Protein AF-A0A1T1B7E7-F1 (afdb_monomer)

pLDDT: mean 91.19, std 11.21, range [39.25, 97.81]

Sequence (91 aa):
MATGHAAAAETLLTAVRTSIEATGAQLVFLPPYSPDLSPIELMFSKVKSQTRRLEARSKTTVSEAIRVALEAVRPKDCAGWFQHCLFPQCL

Structure (mmCIF, N/CA/C/O backbone):
data_AF-A0A1T1B7E7-F1
#
_entry.id   AF-A0A1T1B7E7-F1
#
loop_
_atom_site.group_PDB
_atom_site.id
_atom_site.type_symbol
_atom_site.label_atom_id
_atom_site.label_alt_id
_atom_site.label_comp_id
_atom_site.label_asym_id
_atom_site.label_entity_id
_atom_site.label_seq_id
_atom_site.pdbx_PDB_ins_code
_atom_site.Cartn_x
_atom_site.Cartn_y
_atom_site.Cartn_z
_atom_site.occupancy
_atom_site.B_iso_or_equiv
_atom_site.auth_seq_id
_atom_site.auth_comp_id
_atom_site.auth_asym_id
_atom_site.auth_atom_id
_atom_site.pdbx_PDB_model_num
ATOM 1 N N . MET A 1 1 ? 13.605 17.450 30.488 1.00 39.25 1 MET A N 1
ATOM 2 C CA . MET A 1 1 ? 13.134 18.313 29.381 1.00 39.25 1 MET A CA 1
ATOM 3 C C . MET A 1 1 ? 12.998 17.487 28.097 1.00 39.25 1 MET A C 1
ATOM 5 O O . MET A 1 1 ? 13.885 17.533 27.261 1.00 39.25 1 MET A O 1
ATOM 9 N N . ALA A 1 2 ? 11.929 16.691 27.955 1.00 50.75 2 ALA A N 1
ATOM 10 C CA . ALA A 1 2 ? 11.708 15.810 26.791 1.00 50.75 2 ALA A CA 1
ATOM 11 C C . ALA A 1 2 ? 10.235 15.802 26.318 1.00 50.75 2 ALA A C 1
ATOM 13 O O . ALA A 1 2 ? 9.734 14.789 25.848 1.00 50.75 2 ALA A O 1
ATOM 14 N N . THR A 1 3 ? 9.513 16.916 26.476 1.00 58.03 3 THR A N 1
ATOM 15 C CA . THR A 1 3 ? 8.048 16.985 26.282 1.00 58.03 3 THR A CA 1
ATOM 16 C C . THR A 1 3 ? 7.599 17.652 24.972 1.00 58.03 3 THR A C 1
ATOM 18 O O . THR A 1 3 ? 6.418 17.612 24.653 1.00 58.03 3 THR A O 1
ATOM 21 N N . GLY A 1 4 ? 8.509 18.228 24.173 1.00 59.25 4 GLY A N 1
ATOM 22 C CA . GLY A 1 4 ? 8.147 18.984 22.958 1.00 59.25 4 GLY A CA 1
ATOM 23 C C . GLY A 1 4 ? 7.816 18.139 21.716 1.00 59.25 4 GLY A C 1
ATOM 24 O O . GLY A 1 4 ? 6.855 18.434 21.012 1.00 59.25 4 GLY A O 1
ATOM 25 N N . HIS A 1 5 ? 8.572 17.067 21.447 1.00 60.09 5 HIS A N 1
ATOM 26 C CA . HIS A 1 5 ? 8.372 16.238 20.244 1.00 60.09 5 HIS A CA 1
ATOM 27 C C . HIS A 1 5 ? 7.100 15.379 20.307 1.00 60.09 5 HIS A C 1
ATOM 29 O O . HIS A 1 5 ? 6.437 15.191 19.289 1.00 60.09 5 HIS A O 1
ATOM 35 N N . ALA A 1 6 ? 6.740 14.888 21.496 1.00 61.88 6 ALA A N 1
ATOM 36 C CA . ALA A 1 6 ? 5.535 14.083 21.688 1.00 61.88 6 ALA A CA 1
ATOM 37 C C . ALA A 1 6 ? 4.257 14.911 21.464 1.00 61.88 6 ALA A C 1
ATOM 39 O O . ALA A 1 6 ? 3.374 14.475 20.733 1.00 61.88 6 ALA A O 1
ATOM 40 N N . ALA A 1 7 ? 4.209 16.141 21.991 1.00 67.88 7 ALA A N 1
ATOM 41 C CA . ALA A 1 7 ? 3.071 17.045 21.814 1.00 67.88 7 ALA A CA 1
ATOM 42 C C . ALA A 1 7 ? 2.853 17.444 20.340 1.00 67.88 7 ALA A C 1
ATOM 44 O O . ALA A 1 7 ? 1.719 17.517 19.866 1.00 67.88 7 ALA A O 1
ATOM 45 N N . ALA A 1 8 ? 3.935 17.661 19.583 1.00 72.06 8 ALA A N 1
ATOM 46 C CA . ALA A 1 8 ? 3.847 17.946 18.151 1.00 72.06 8 ALA A CA 1
ATOM 47 C C . ALA A 1 8 ? 3.330 16.737 17.345 1.00 72.06 8 ALA A C 1
ATOM 49 O O . ALA A 1 8 ? 2.484 16.902 16.465 1.00 72.06 8 ALA A O 1
ATOM 50 N N . ALA A 1 9 ? 3.792 15.523 17.666 1.00 74.06 9 ALA A N 1
ATOM 51 C CA . ALA A 1 9 ? 3.317 14.295 17.026 1.00 74.06 9 ALA A CA 1
ATOM 52 C C . ALA A 1 9 ? 1.830 14.022 17.322 1.00 74.06 9 ALA A C 1
ATOM 54 O O . ALA A 1 9 ? 1.079 13.652 16.422 1.00 74.06 9 ALA A O 1
ATOM 55 N N . GLU A 1 10 ? 1.390 14.269 18.556 1.00 82.25 10 GLU A N 1
ATOM 56 C CA . GLU A 1 10 ? -0.010 14.144 18.975 1.00 82.25 10 GLU A CA 1
ATOM 57 C C . GLU A 1 10 ? -0.917 15.161 18.262 1.00 82.25 10 GLU A C 1
ATOM 59 O O . GLU A 1 10 ? -2.005 14.823 17.783 1.00 82.25 10 GLU A O 1
ATOM 64 N N . THR A 1 11 ? -0.422 16.389 18.086 1.00 88.19 11 THR A N 1
ATOM 65 C CA . THR A 1 11 ? -1.117 17.446 17.336 1.00 88.19 11 THR A CA 1
ATOM 66 C C . THR A 1 11 ? -1.271 17.074 15.858 1.00 88.19 11 THR A C 1
ATOM 68 O O . THR A 1 11 ? -2.352 17.221 15.285 1.00 88.19 11 THR A O 1
ATOM 71 N N . LEU A 1 12 ? -0.216 16.537 15.237 1.00 91.00 12 LEU A N 1
ATOM 72 C CA . LEU A 1 12 ? -0.243 16.079 13.845 1.00 91.00 12 LEU A CA 1
ATOM 73 C C . LEU A 1 12 ? -1.190 14.895 13.645 1.00 91.00 12 LEU A C 1
ATOM 75 O O . LEU A 1 12 ? -1.985 14.911 12.708 1.00 91.00 12 LEU A O 1
ATOM 79 N N . LEU A 1 13 ? -1.148 13.893 14.528 1.00 90.12 13 LEU A N 1
ATOM 80 C CA . LEU A 1 13 ? -2.054 12.746 14.453 1.00 90.12 13 LEU A CA 1
ATOM 81 C C . LEU A 1 13 ? -3.517 13.188 14.542 1.00 90.12 13 LEU A C 1
ATOM 83 O O . LEU A 1 13 ? -4.358 12.701 13.787 1.00 90.12 13 LEU A O 1
ATOM 87 N N . THR A 1 14 ? -3.800 14.141 15.429 1.00 94.00 14 THR A N 1
ATOM 88 C CA . THR A 1 14 ? -5.135 14.724 15.579 1.00 94.00 14 THR A CA 1
ATOM 89 C C . THR A 1 14 ? -5.571 15.427 14.295 1.00 94.00 14 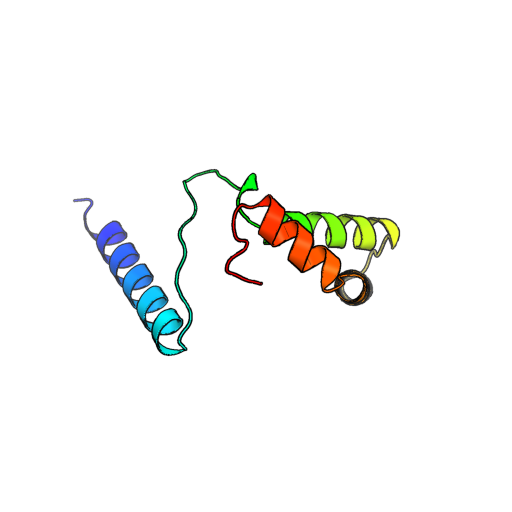THR A C 1
ATOM 91 O O . THR A 1 14 ? -6.650 15.144 13.782 1.00 94.00 14 THR A O 1
ATOM 94 N N . ALA A 1 15 ? -4.720 16.278 13.714 1.00 95.81 15 ALA A N 1
ATOM 95 C CA . ALA A 1 15 ? -5.029 16.974 12.465 1.00 95.81 15 ALA A CA 1
ATOM 96 C C . ALA A 1 15 ? -5.265 16.009 11.286 1.00 95.81 15 ALA A C 1
ATOM 98 O O . ALA A 1 15 ? -6.206 16.193 10.508 1.00 95.81 15 ALA A O 1
ATOM 99 N N . VAL A 1 16 ? -4.445 14.958 11.170 1.00 95.12 16 VAL A N 1
ATOM 100 C CA . VAL A 1 16 ? -4.588 13.923 10.134 1.00 95.12 16 VAL A CA 1
ATOM 101 C C . VAL A 1 16 ? -5.897 13.159 10.311 1.00 95.12 16 VAL A C 1
ATOM 103 O O . VAL A 1 16 ? -6.646 13.025 9.345 1.00 95.12 16 VAL A O 1
ATOM 106 N N . ARG A 1 17 ? -6.211 12.712 11.534 1.00 95.81 17 ARG A N 1
ATOM 107 C CA . ARG A 1 17 ? -7.472 12.020 11.829 1.00 95.81 17 ARG A CA 1
ATOM 108 C C . ARG A 1 17 ? -8.674 12.867 11.431 1.00 95.81 17 ARG A C 1
ATOM 110 O O . ARG A 1 17 ? -9.506 12.393 10.664 1.00 95.81 17 ARG A O 1
ATOM 117 N N . THR A 1 18 ? -8.730 14.113 11.901 1.00 96.38 18 THR A N 1
ATOM 118 C CA . THR A 1 18 ? -9.833 15.033 11.601 1.00 96.38 18 THR A CA 1
ATOM 119 C C . THR A 1 18 ? -10.012 15.215 10.097 1.00 96.38 18 THR A C 1
ATOM 121 O O . THR A 1 18 ? -11.134 15.195 9.601 1.00 96.38 18 THR A O 1
ATOM 124 N N . SER A 1 19 ? -8.909 15.345 9.355 1.00 97.06 19 SER A N 1
ATOM 125 C CA . SER A 1 19 ? -8.956 15.531 7.901 1.00 97.06 19 SER A CA 1
ATOM 126 C C . SER A 1 19 ? -9.494 14.298 7.168 1.00 97.06 19 SER A C 1
ATOM 128 O O . SER A 1 19 ? -10.231 14.441 6.197 1.00 97.06 19 SER A O 1
ATOM 130 N N . ILE A 1 20 ? -9.155 13.091 7.633 1.00 96.38 20 ILE A N 1
ATOM 131 C CA . ILE A 1 20 ? -9.645 11.831 7.055 1.00 96.38 20 ILE A CA 1
ATOM 132 C C . ILE A 1 20 ? -11.140 11.665 7.350 1.00 96.38 20 ILE A C 1
ATOM 134 O O . ILE A 1 20 ? -11.938 11.475 6.431 1.00 96.38 20 ILE A O 1
ATOM 138 N N . GLU A 1 21 ? -11.530 11.792 8.617 1.00 96.44 21 GLU A N 1
ATOM 139 C CA . GLU A 1 21 ? -12.908 11.567 9.071 1.00 96.44 21 GLU A CA 1
ATOM 140 C C . GLU A 1 21 ? -13.888 12.610 8.501 1.00 96.44 21 GLU A C 1
ATOM 142 O O . GLU A 1 21 ? -15.032 12.274 8.200 1.00 96.44 21 GLU A O 1
ATOM 147 N N . ALA A 1 22 ? -13.432 13.840 8.221 1.00 97.81 22 ALA A N 1
ATOM 148 C CA . ALA A 1 22 ? -14.232 14.870 7.548 1.00 97.81 22 ALA A CA 1
ATOM 149 C C . ALA A 1 22 ? -14.698 14.481 6.130 1.00 97.81 22 ALA A C 1
ATOM 151 O O . ALA A 1 22 ? -15.657 15.058 5.622 1.00 97.81 22 ALA A O 1
ATOM 152 N N . THR A 1 23 ? -14.050 13.501 5.489 1.00 97.44 23 THR A N 1
ATOM 153 C CA . THR A 1 23 ? -14.460 12.975 4.173 1.00 97.44 23 THR A CA 1
ATOM 154 C C . THR A 1 23 ? -15.457 11.811 4.267 1.00 97.44 23 THR A C 1
ATOM 156 O O . THR A 1 23 ? -15.882 11.286 3.241 1.00 97.44 23 THR A O 1
ATOM 159 N N . GLY A 1 24 ? -15.829 11.394 5.485 1.00 95.69 24 GLY A N 1
ATOM 160 C CA . GLY A 1 24 ? -16.652 10.208 5.743 1.00 95.69 24 GLY A CA 1
ATOM 161 C C . GLY A 1 24 ? -15.864 8.892 5.769 1.00 95.69 24 GLY A C 1
ATOM 162 O O . GLY A 1 24 ? -16.465 7.824 5.873 1.00 95.69 24 GLY A O 1
ATOM 163 N N . ALA A 1 25 ? -14.531 8.949 5.680 1.00 94.69 25 ALA A N 1
ATOM 164 C CA . ALA A 1 25 ? -13.658 7.787 5.796 1.00 94.69 25 ALA A CA 1
ATOM 165 C C . ALA A 1 25 ? -13.381 7.422 7.264 1.00 94.69 25 ALA A C 1
ATOM 167 O O . ALA A 1 25 ? -13.404 8.271 8.153 1.00 94.69 25 ALA A O 1
ATOM 168 N N . GLN A 1 26 ? -13.052 6.154 7.514 1.00 91.44 26 GLN A N 1
ATOM 169 C CA . GLN A 1 26 ? -12.658 5.672 8.836 1.00 91.44 26 GLN A CA 1
ATOM 170 C C . GLN A 1 26 ? -11.141 5.489 8.917 1.00 91.44 26 GLN A C 1
ATOM 172 O O . GLN A 1 26 ? -10.542 4.820 8.075 1.00 91.44 26 GLN A O 1
ATOM 177 N N . LEU A 1 27 ? -10.519 6.031 9.969 1.00 92.00 27 LEU A N 1
ATOM 178 C CA . LEU A 1 27 ? -9.105 5.795 10.247 1.00 92.00 27 LEU A CA 1
ATOM 179 C C . LEU A 1 27 ? -8.908 4.481 11.016 1.00 92.00 27 LEU A C 1
ATOM 181 O O . LEU A 1 27 ? -9.288 4.368 12.183 1.00 92.00 27 LEU A O 1
ATOM 185 N N . VAL A 1 28 ? -8.276 3.504 10.365 1.00 90.00 28 VAL A N 1
ATOM 186 C CA . VAL A 1 28 ? -7.978 2.180 10.925 1.00 90.00 28 VAL A CA 1
ATOM 187 C C . VAL A 1 28 ? -6.489 2.076 11.248 1.00 90.00 28 VAL A C 1
ATOM 189 O O . VAL A 1 28 ? -5.644 2.273 10.377 1.00 90.00 28 VAL A O 1
ATOM 192 N N . PHE A 1 29 ? -6.164 1.752 12.501 1.00 90.31 29 PHE A N 1
ATOM 193 C CA . PHE A 1 29 ? -4.784 1.536 12.935 1.00 90.31 29 PHE A CA 1
ATOM 194 C C . PHE A 1 29 ? -4.431 0.057 12.872 1.00 90.31 29 PHE A C 1
ATOM 196 O O . PHE A 1 29 ? -5.188 -0.791 13.344 1.00 90.31 29 PHE A O 1
ATOM 203 N N . LEU A 1 30 ? -3.249 -0.232 12.338 1.00 91.25 30 LEU A N 1
ATOM 204 C CA . LEU A 1 30 ? -2.652 -1.558 12.410 1.00 91.25 30 LEU A CA 1
ATOM 205 C C . LEU A 1 30 ? -1.805 -1.679 13.684 1.00 91.25 30 LEU A C 1
ATOM 207 O O . LEU A 1 30 ? -1.224 -0.679 14.124 1.00 91.25 30 LEU A O 1
ATOM 211 N N . PRO A 1 31 ? -1.685 -2.883 14.270 1.00 93.69 31 PRO A N 1
ATOM 212 C CA . PRO A 1 31 ? -0.711 -3.120 15.322 1.00 93.69 31 PRO A CA 1
ATOM 213 C C . PRO A 1 31 ? 0.714 -2.798 14.826 1.00 93.69 31 PRO A C 1
ATOM 215 O O . PRO A 1 31 ? 1.015 -2.981 13.639 1.00 93.69 31 PRO A O 1
ATOM 218 N N . PRO A 1 32 ? 1.617 -2.326 15.704 1.00 94.50 32 PRO A N 1
ATOM 219 C CA . PRO A 1 32 ? 3.002 -2.055 15.330 1.00 94.50 32 PRO A CA 1
ATOM 220 C C . PRO A 1 32 ? 3.666 -3.264 14.658 1.00 94.50 32 PRO A C 1
ATOM 222 O O . PRO A 1 32 ? 3.410 -4.406 15.036 1.00 94.50 32 PRO A O 1
ATOM 225 N N . TYR A 1 33 ? 4.525 -3.006 13.666 1.00 92.25 33 TYR A N 1
ATOM 226 C CA . TYR A 1 33 ?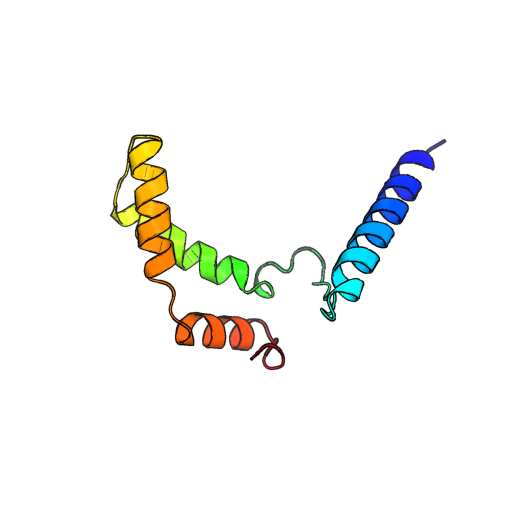 5.273 -4.036 12.928 1.00 92.25 33 TYR A CA 1
ATOM 227 C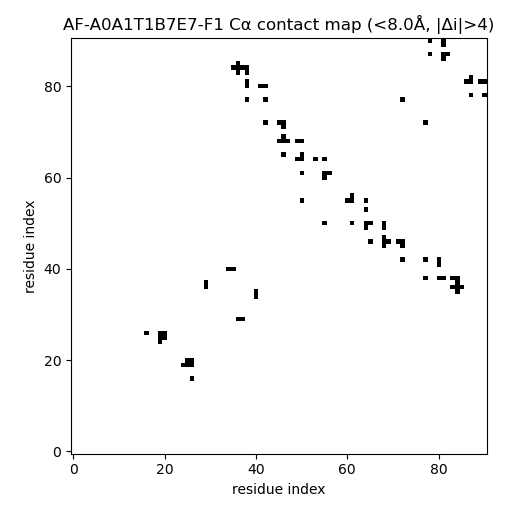 C . TYR A 1 33 ? 4.405 -5.145 12.312 1.00 92.25 33 TYR A C 1
ATOM 229 O O . TYR A 1 33 ? 4.865 -6.274 12.179 1.00 92.25 33 TYR A O 1
ATOM 237 N N . SER A 1 34 ? 3.170 -4.826 11.909 1.00 94.06 34 SER A N 1
ATOM 238 C CA . SER A 1 34 ? 2.248 -5.774 11.265 1.00 94.06 34 SER A CA 1
ATOM 239 C C . SER A 1 34 ? 2.052 -5.478 9.770 1.00 94.06 34 SER A C 1
ATOM 241 O O . SER A 1 34 ? 0.932 -5.171 9.354 1.00 94.06 34 SER A O 1
ATOM 243 N N . PRO A 1 35 ? 3.111 -5.540 8.935 1.00 93.69 35 PRO A N 1
ATOM 244 C CA . PRO A 1 35 ? 2.985 -5.290 7.498 1.00 93.69 35 PRO A CA 1
ATOM 245 C C . PRO A 1 35 ? 2.077 -6.321 6.812 1.00 93.69 35 PRO A C 1
ATOM 247 O O . PRO A 1 35 ? 1.418 -5.988 5.833 1.00 93.69 35 PRO A O 1
ATOM 250 N N . ASP A 1 36 ? 1.972 -7.534 7.364 1.00 93.06 36 ASP A N 1
ATOM 251 C CA . ASP A 1 36 ? 1.109 -8.604 6.845 1.00 93.06 36 ASP A CA 1
ATOM 252 C C . ASP A 1 36 ? -0.387 -8.246 6.904 1.00 93.06 36 ASP A C 1
ATOM 254 O O . ASP A 1 36 ? -1.197 -8.770 6.141 1.00 93.06 36 ASP A O 1
ATOM 258 N N . LEU A 1 37 ? -0.760 -7.301 7.773 1.00 94.81 37 LEU A N 1
ATOM 259 C CA . LEU A 1 37 ? -2.124 -6.780 7.877 1.00 94.81 37 LEU A CA 1
ATOM 260 C C . LEU A 1 37 ? -2.368 -5.573 6.960 1.00 94.81 37 LEU A C 1
ATOM 262 O O . LEU A 1 37 ? -3.418 -4.951 7.041 1.00 94.81 37 LEU A O 1
ATOM 266 N N . SER A 1 38 ? -1.425 -5.210 6.091 1.00 94.94 38 SER A N 1
ATOM 267 C CA . SER A 1 38 ? -1.540 -4.034 5.229 1.00 94.94 38 SER A CA 1
ATOM 268 C C . SER A 1 38 ? -1.757 -4.434 3.761 1.00 94.94 38 SER A C 1
ATOM 270 O O . SER A 1 38 ? -0.806 -4.846 3.091 1.00 94.94 38 SER A O 1
ATOM 272 N N . PRO A 1 39 ? -2.972 -4.266 3.191 1.00 95.62 39 PRO A N 1
ATOM 273 C CA . PRO A 1 39 ? -3.261 -4.669 1.807 1.00 95.62 39 PRO A CA 1
ATOM 274 C C . PRO A 1 39 ? -2.353 -4.014 0.754 1.00 95.62 39 PRO A C 1
ATOM 276 O O . PRO A 1 39 ? -2.099 -4.592 -0.306 1.00 95.62 39 PRO A O 1
ATOM 279 N N . ILE A 1 40 ? -1.839 -2.809 1.034 1.00 95.69 40 ILE A N 1
ATOM 280 C CA . ILE A 1 40 ? -0.947 -2.086 0.117 1.00 95.69 40 ILE A CA 1
ATOM 281 C C . ILE A 1 40 ? 0.387 -2.817 -0.094 1.00 95.69 40 ILE A C 1
ATOM 283 O O . ILE A 1 40 ? 0.966 -2.721 -1.175 1.00 95.69 40 ILE A O 1
ATOM 287 N N . GLU A 1 41 ? 0.851 -3.607 0.879 1.00 97.19 41 GLU A N 1
ATOM 288 C CA . GLU A 1 41 ? 2.088 -4.385 0.749 1.00 97.19 41 GLU A CA 1
ATOM 289 C C . GLU A 1 41 ? 1.948 -5.489 -0.309 1.00 97.19 41 GLU A C 1
ATOM 291 O O . GLU A 1 41 ? 2.852 -5.704 -1.125 1.00 97.19 41 GLU A O 1
ATOM 296 N N . LEU A 1 42 ? 0.777 -6.133 -0.376 1.00 97.38 42 LEU A N 1
ATOM 297 C CA . LEU A 1 42 ? 0.452 -7.124 -1.407 1.00 97.38 42 LEU A CA 1
ATOM 298 C C . LEU A 1 42 ? 0.368 -6.476 -2.796 1.00 97.38 42 LEU A C 1
ATOM 300 O O . LEU A 1 42 ? 0.916 -7.012 -3.768 1.00 97.38 42 LEU A O 1
ATOM 304 N N . MET A 1 43 ? -0.236 -5.285 -2.884 1.00 97.44 43 MET A N 1
ATOM 305 C CA . MET A 1 43 ? -0.262 -4.496 -4.117 1.00 97.44 43 MET A CA 1
ATOM 306 C C . MET A 1 43 ? 1.152 -4.137 -4.581 1.00 97.44 43 MET A C 1
ATOM 308 O O . MET A 1 43 ? 1.513 -4.401 -5.733 1.00 97.44 43 MET A O 1
ATOM 312 N N . PHE A 1 44 ? 1.998 -3.628 -3.682 1.00 96.88 44 PHE A N 1
ATOM 313 C CA . PHE A 1 44 ? 3.384 -3.313 -4.007 1.00 96.88 44 PHE A CA 1
ATOM 314 C C . PHE A 1 44 ? 4.189 -4.547 -4.397 1.00 96.88 44 PHE A C 1
ATOM 316 O O . PHE A 1 44 ? 5.040 -4.447 -5.279 1.00 96.88 44 PHE A O 1
ATOM 323 N N . SER A 1 45 ? 3.946 -5.709 -3.789 1.00 96.88 45 SER A N 1
ATOM 324 C CA . SER A 1 45 ? 4.579 -6.966 -4.201 1.00 96.88 45 SER A CA 1
ATOM 325 C C . SER A 1 45 ? 4.276 -7.287 -5.672 1.00 96.88 45 SER A C 1
ATOM 327 O O . SER A 1 45 ? 5.201 -7.501 -6.466 1.00 96.88 45 SER A O 1
ATOM 329 N N . LYS A 1 46 ? 3.000 -7.202 -6.078 1.00 97.31 46 LYS A N 1
ATOM 330 C CA . LYS A 1 46 ? 2.575 -7.399 -7.474 1.00 97.31 46 LYS A CA 1
ATOM 331 C C . LYS A 1 46 ? 3.191 -6.361 -8.415 1.00 97.31 46 LYS A C 1
ATOM 333 O O . LYS A 1 46 ? 3.781 -6.738 -9.428 1.00 97.31 46 LYS A O 1
ATOM 338 N N . VAL A 1 47 ? 3.108 -5.074 -8.073 1.00 97.25 47 VAL A N 1
ATOM 339 C CA . VAL A 1 47 ? 3.658 -3.982 -8.896 1.00 97.25 47 VAL A CA 1
ATOM 340 C C . VAL A 1 47 ? 5.170 -4.133 -9.063 1.00 97.25 47 VAL A C 1
ATOM 342 O O . VAL A 1 47 ? 5.663 -4.095 -10.186 1.00 97.25 47 VAL A O 1
ATOM 345 N N . LYS A 1 48 ? 5.913 -4.390 -7.977 1.00 95.25 48 LYS A N 1
ATOM 346 C CA . LYS A 1 48 ? 7.369 -4.614 -8.019 1.00 95.25 48 LYS A CA 1
ATOM 347 C C . LYS A 1 48 ? 7.741 -5.823 -8.874 1.00 95.25 48 LYS A C 1
ATOM 349 O O . LYS A 1 48 ? 8.754 -5.783 -9.565 1.00 95.25 48 LYS A O 1
ATOM 354 N N . SER A 1 49 ? 6.955 -6.899 -8.828 1.00 96.81 49 SER A N 1
ATOM 355 C CA . SER A 1 49 ? 7.182 -8.071 -9.679 1.00 96.81 49 SER A CA 1
ATOM 356 C C . SER A 1 49 ? 7.091 -7.707 -11.166 1.00 96.81 49 SER A C 1
ATOM 358 O O . SER A 1 49 ? 7.976 -8.059 -11.944 1.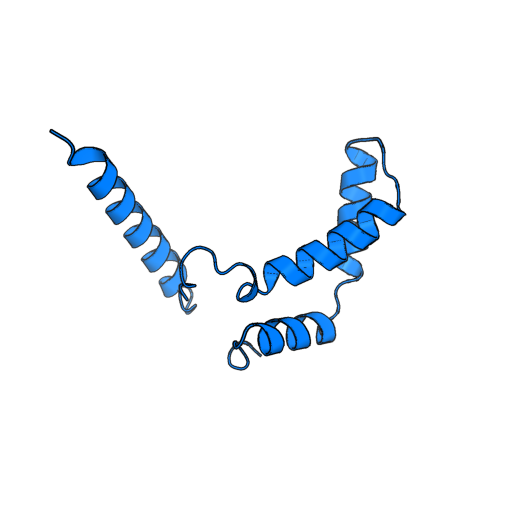00 96.81 49 SER A O 1
ATOM 360 N N . GLN A 1 50 ? 6.072 -6.935 -11.550 1.00 94.88 50 GLN A N 1
ATOM 361 C CA . GLN A 1 50 ? 5.877 -6.495 -12.933 1.00 94.88 50 GLN A CA 1
ATOM 362 C C . GLN A 1 50 ? 6.949 -5.499 -13.382 1.00 94.88 50 GLN A C 1
ATOM 364 O O . GLN A 1 50 ? 7.549 -5.680 -14.437 1.00 94.88 50 GLN A O 1
ATOM 369 N N . THR A 1 51 ? 7.263 -4.486 -12.571 1.00 94.81 51 THR A N 1
ATOM 370 C CA . THR A 1 51 ? 8.294 -3.501 -12.935 1.00 94.81 51 THR A CA 1
ATOM 371 C C . THR A 1 51 ? 9.675 -4.136 -13.074 1.00 94.81 51 THR A C 1
ATOM 373 O O . THR A 1 51 ? 10.421 -3.773 -13.980 1.00 94.81 51 THR A O 1
ATOM 376 N N . ARG A 1 52 ? 10.009 -5.132 -12.240 1.00 94.56 52 ARG A N 1
ATOM 377 C CA . ARG A 1 52 ? 11.255 -5.905 -12.371 1.00 94.56 52 ARG A CA 1
ATOM 378 C C . ARG A 1 52 ? 11.324 -6.678 -13.686 1.00 94.56 52 ARG A C 1
ATOM 380 O O . ARG A 1 52 ? 12.394 -6.718 -14.275 1.00 94.56 52 ARG A O 1
ATOM 387 N N . ARG A 1 53 ? 10.205 -7.239 -14.161 1.00 93.94 53 ARG A N 1
ATOM 388 C CA . ARG A 1 53 ? 10.130 -7.937 -15.460 1.00 93.94 53 ARG A CA 1
ATOM 389 C C . ARG A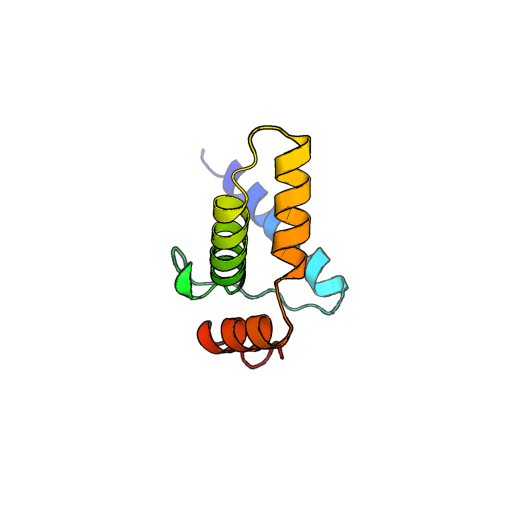 1 53 ? 10.337 -7.011 -16.658 1.00 93.94 53 ARG A C 1
ATOM 391 O O . ARG A 1 53 ? 10.784 -7.476 -17.695 1.00 93.94 53 ARG A O 1
ATOM 398 N N . LEU A 1 54 ? 10.002 -5.729 -16.519 1.00 92.00 54 LEU A N 1
ATOM 399 C CA . LEU A 1 54 ? 10.156 -4.730 -17.582 1.00 92.00 54 LEU A CA 1
ATOM 400 C C . LEU A 1 54 ? 11.580 -4.159 -17.677 1.00 92.00 54 LEU A C 1
ATOM 402 O O . LEU A 1 54 ? 11.883 -3.456 -18.633 1.00 92.00 54 LEU A O 1
ATOM 406 N N . GLU A 1 55 ? 12.439 -4.434 -16.689 1.00 92.62 55 GLU A N 1
ATOM 407 C CA . GLU A 1 55 ? 13.874 -4.106 -16.685 1.00 92.62 55 GLU A CA 1
ATOM 408 C C . GLU A 1 55 ? 14.239 -2.652 -17.045 1.00 92.62 55 GLU A C 1
ATOM 410 O O . GLU A 1 55 ? 15.337 -2.373 -17.522 1.00 92.62 55 GLU A O 1
ATOM 415 N N . ALA A 1 56 ? 13.354 -1.694 -16.762 1.00 92.25 56 ALA A N 1
ATOM 416 C CA . ALA A 1 56 ? 13.573 -0.281 -17.057 1.00 92.25 56 ALA A CA 1
ATOM 417 C C . ALA A 1 56 ? 14.844 0.284 -16.379 1.00 92.25 56 ALA A C 1
ATOM 419 O O . ALA A 1 56 ? 15.124 0.004 -15.207 1.00 92.25 56 ALA A O 1
ATOM 420 N N . ARG A 1 57 ? 15.617 1.103 -17.113 1.00 93.88 57 ARG A N 1
ATOM 421 C CA . ARG A 1 57 ? 16.920 1.664 -16.671 1.00 93.88 57 ARG A CA 1
ATOM 422 C C . ARG A 1 57 ? 17.018 3.189 -16.740 1.00 93.88 57 ARG A C 1
ATOM 424 O O . ARG A 1 57 ? 18.072 3.747 -16.449 1.00 93.88 57 ARG A O 1
ATOM 431 N N . SER A 1 58 ? 15.937 3.881 -17.086 1.00 95.62 58 SER A N 1
ATOM 432 C CA . SER A 1 58 ? 15.868 5.347 -17.066 1.00 95.62 58 SER A CA 1
ATOM 433 C C . SER A 1 58 ? 14.673 5.819 -16.247 1.00 95.62 58 SER A C 1
ATOM 435 O O . SER A 1 58 ? 13.698 5.091 -16.088 1.00 95.62 58 SER A O 1
ATOM 437 N N . LYS A 1 59 ? 14.706 7.061 -15.753 1.00 95.62 59 LYS A N 1
ATOM 438 C CA . LYS A 1 59 ? 13.580 7.625 -14.988 1.00 95.62 59 LYS A CA 1
ATOM 439 C C . LYS A 1 59 ? 12.260 7.540 -15.761 1.00 95.62 59 LYS A C 1
ATOM 441 O O . LYS A 1 59 ? 11.258 7.114 -15.204 1.00 95.62 59 LYS A O 1
ATOM 446 N N . THR A 1 60 ? 12.276 7.901 -17.043 1.00 96.19 60 THR A N 1
ATOM 447 C CA . THR A 1 60 ? 11.083 7.881 -17.902 1.00 96.19 60 THR A CA 1
ATOM 448 C C . THR A 1 60 ? 10.553 6.466 -18.106 1.00 96.19 60 THR A C 1
ATOM 450 O O . THR A 1 60 ? 9.361 6.231 -17.936 1.00 96.19 60 THR A O 1
ATOM 453 N N . THR A 1 61 ? 11.437 5.507 -18.394 1.00 95.81 61 THR A N 1
ATOM 454 C CA . THR A 1 61 ? 11.044 4.102 -18.586 1.00 95.81 61 THR A CA 1
ATOM 455 C C . THR A 1 61 ? 10.577 3.447 -17.287 1.00 95.81 61 THR A C 1
ATOM 457 O O . THR A 1 61 ? 9.679 2.615 -17.323 1.00 95.81 61 THR A O 1
ATOM 460 N N . VAL A 1 62 ? 11.124 3.840 -16.130 1.00 95.94 62 VAL A N 1
ATOM 461 C CA . VAL A 1 62 ? 10.669 3.357 -14.817 1.00 95.94 62 VAL A CA 1
ATOM 462 C C . VAL A 1 62 ? 9.273 3.883 -14.494 1.00 95.94 62 VAL A C 1
ATOM 464 O O . VAL A 1 62 ? 8.424 3.100 -14.075 1.00 95.94 62 VAL A O 1
ATOM 467 N N . SER A 1 63 ? 9.006 5.174 -14.713 1.00 96.62 63 SER A N 1
ATOM 468 C CA . SER A 1 63 ? 7.663 5.738 -14.520 1.00 96.62 63 SER A CA 1
ATOM 469 C C . SER A 1 63 ? 6.627 5.035 -15.397 1.00 96.62 63 SER A C 1
ATOM 471 O O . SER A 1 63 ? 5.549 4.684 -14.920 1.00 96.62 63 SER A O 1
ATOM 473 N N . GLU A 1 64 ? 6.979 4.762 -16.653 1.00 96.94 64 GLU A N 1
ATOM 474 C CA . GLU A 1 64 ? 6.115 4.031 -17.578 1.00 96.94 64 GLU A CA 1
ATOM 475 C C . GLU A 1 64 ? 5.904 2.572 -17.148 1.00 96.94 64 GLU A C 1
ATOM 477 O O . GLU A 1 64 ? 4.778 2.077 -17.136 1.00 96.94 64 GLU A O 1
ATOM 482 N N . ALA A 1 65 ? 6.962 1.893 -16.698 1.00 97.00 65 ALA A N 1
ATOM 483 C CA . ALA A 1 65 ? 6.856 0.543 -16.156 1.00 97.00 65 ALA A CA 1
ATOM 484 C C . ALA A 1 65 ? 5.933 0.484 -14.928 1.00 97.00 65 ALA A C 1
ATOM 486 O O . ALA A 1 65 ? 5.163 -0.465 -14.785 1.00 97.00 65 ALA A O 1
ATOM 487 N N . ILE A 1 66 ? 5.982 1.494 -14.050 1.00 97.19 66 ILE A N 1
ATOM 488 C CA . ILE A 1 66 ? 5.078 1.605 -12.897 1.00 97.19 66 ILE A CA 1
ATOM 489 C C . ILE A 1 66 ? 3.633 1.800 -13.365 1.00 97.19 66 ILE A C 1
ATOM 491 O O . ILE A 1 66 ? 2.753 1.112 -12.851 1.00 97.19 66 ILE A O 1
ATOM 495 N N . ARG A 1 67 ? 3.384 2.672 -14.353 1.00 97.56 67 ARG A N 1
ATOM 496 C CA . ARG A 1 67 ? 2.047 2.872 -14.941 1.00 97.56 67 ARG A CA 1
ATOM 497 C C . ARG A 1 67 ? 1.468 1.549 -15.448 1.00 97.56 67 ARG A C 1
ATOM 499 O O . ARG A 1 67 ? 0.394 1.147 -15.008 1.00 97.56 67 ARG A O 1
ATOM 506 N N . VAL A 1 68 ? 2.215 0.835 -16.291 1.00 97.19 68 VAL A N 1
ATOM 507 C CA . VAL A 1 68 ? 1.808 -0.472 -16.840 1.00 97.19 68 VAL A CA 1
ATOM 508 C C . VAL A 1 68 ? 1.576 -1.503 -15.728 1.00 97.19 68 VAL A C 1
ATOM 510 O O . VAL A 1 68 ? 0.612 -2.267 -15.765 1.00 97.19 68 VAL A O 1
ATOM 513 N N . ALA A 1 69 ? 2.433 -1.525 -14.706 1.00 97.44 69 ALA A N 1
ATOM 514 C CA . ALA A 1 69 ? 2.289 -2.439 -13.578 1.00 97.44 69 ALA A CA 1
ATOM 515 C C . ALA A 1 69 ? 1.042 -2.148 -12.726 1.00 97.44 69 ALA A C 1
ATOM 517 O O . ALA A 1 69 ? 0.384 -3.087 -12.273 1.00 97.44 69 ALA A O 1
ATOM 518 N N . LEU A 1 70 ? 0.696 -0.873 -12.522 1.00 97.25 70 LEU A N 1
ATOM 519 C CA . LEU A 1 70 ? -0.531 -0.466 -11.831 1.00 97.25 70 LEU A CA 1
ATOM 520 C C . LEU A 1 70 ? -1.777 -0.844 -12.641 1.00 97.25 70 LEU A C 1
ATOM 522 O O . LEU A 1 70 ? -2.734 -1.362 -12.073 1.00 97.25 70 LEU A O 1
ATOM 526 N N . GLU A 1 71 ? -1.739 -0.700 -13.967 1.00 97.25 71 GLU A N 1
ATOM 527 C CA . GLU A 1 71 ? -2.817 -1.140 -14.867 1.00 97.25 71 GLU A CA 1
ATOM 528 C C . GLU A 1 71 ? -3.035 -2.659 -14.858 1.00 97.25 71 GLU A C 1
ATOM 530 O O . GLU A 1 71 ? -4.092 -3.140 -15.270 1.00 97.25 71 GLU A O 1
ATOM 535 N N . ALA A 1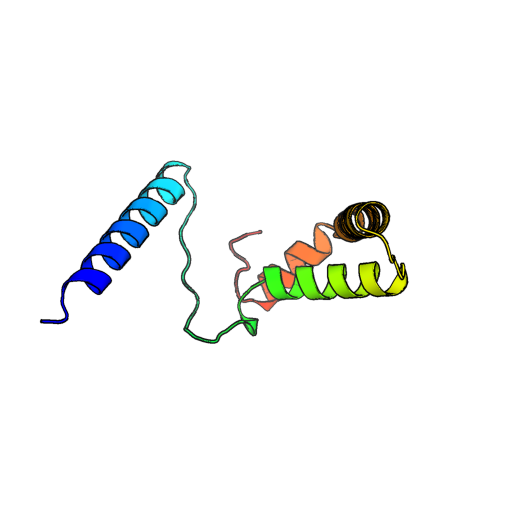 72 ? -2.068 -3.441 -14.371 1.00 96.25 72 ALA A N 1
ATOM 536 C CA . ALA A 1 72 ? -2.202 -4.883 -14.183 1.00 96.25 72 ALA A CA 1
ATOM 537 C C . ALA A 1 72 ? -2.933 -5.273 -12.881 1.00 96.25 72 ALA A C 1
ATOM 539 O O . ALA A 1 72 ? -3.265 -6.450 -12.694 1.00 96.25 72 ALA A O 1
ATOM 540 N N . VAL A 1 73 ? -3.191 -4.324 -11.975 1.00 97.62 73 VAL A N 1
ATOM 541 C CA . VAL A 1 73 ? -4.002 -4.547 -10.771 1.00 97.62 73 VAL A CA 1
ATOM 542 C C . VAL A 1 73 ? -5.477 -4.614 -11.170 1.00 97.62 73 VAL A C 1
ATOM 544 O O . VAL A 1 73 ? -5.974 -3.795 -11.939 1.00 97.62 73 VAL A O 1
ATOM 547 N N . ARG A 1 74 ? -6.186 -5.639 -10.700 1.00 97.69 74 ARG A N 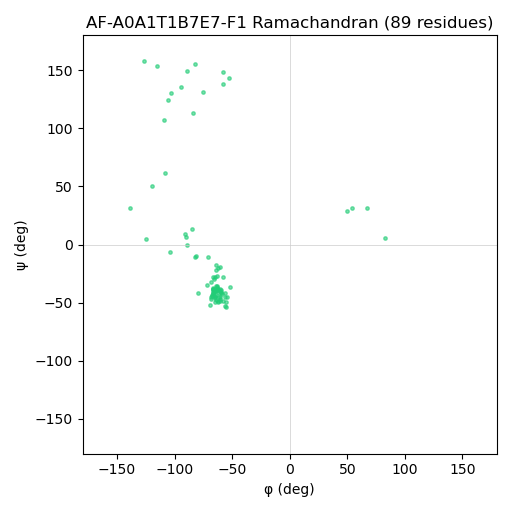1
ATOM 548 C CA . ARG A 1 74 ? -7.602 -5.882 -10.982 1.00 97.69 74 ARG A CA 1
ATOM 549 C C . ARG A 1 74 ? -8.419 -5.770 -9.696 1.00 97.69 74 ARG A C 1
ATOM 551 O O . ARG A 1 74 ? -7.908 -6.115 -8.631 1.00 97.69 74 ARG A O 1
ATOM 558 N N . PRO A 1 75 ? -9.719 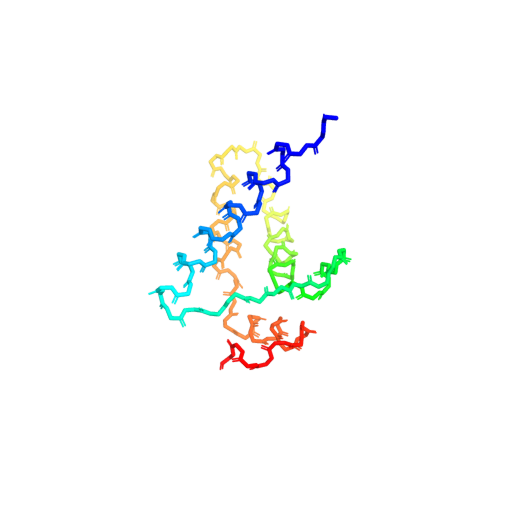-5.432 -9.786 1.00 96.75 75 PRO A N 1
ATOM 559 C CA . PRO A 1 75 ? -10.609 -5.407 -8.622 1.00 96.75 75 PRO A CA 1
ATOM 560 C C . PRO A 1 75 ? -10.598 -6.708 -7.808 1.00 96.75 75 PRO A C 1
ATOM 562 O O . PRO A 1 75 ? -10.626 -6.675 -6.583 1.00 96.75 75 PRO A O 1
ATOM 565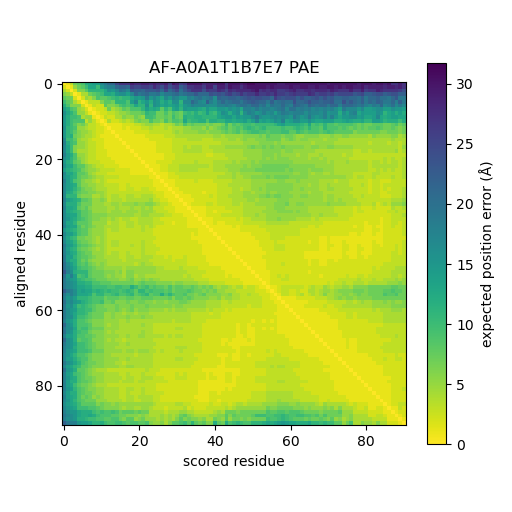 N N . LYS A 1 76 ? -10.477 -7.862 -8.480 1.00 97.31 76 LYS A N 1
ATOM 566 C CA . LYS A 1 76 ? -10.364 -9.170 -7.819 1.00 97.31 76 LYS A CA 1
ATOM 567 C C . LYS A 1 76 ? -9.093 -9.309 -6.976 1.00 97.31 76 LYS A C 1
ATOM 569 O O . LYS A 1 76 ? -9.142 -9.961 -5.938 1.00 97.31 76 LYS A O 1
ATOM 574 N N . ASP A 1 77 ? -7.976 -8.722 -7.410 1.00 97.50 77 ASP A N 1
ATOM 575 C CA . ASP A 1 77 ? -6.756 -8.719 -6.602 1.00 97.50 77 ASP A CA 1
ATOM 576 C C . ASP A 1 77 ? -6.989 -7.914 -5.322 1.00 97.50 77 ASP A C 1
ATOM 578 O O . ASP A 1 77 ? -6.749 -8.429 -4.235 1.00 97.50 77 ASP A O 1
ATOM 582 N N . CYS A 1 78 ? -7.539 -6.698 -5.453 1.00 96.81 78 CYS A N 1
ATOM 583 C CA . CYS A 1 78 ? -7.870 -5.843 -4.314 1.00 96.81 78 CYS A CA 1
ATOM 584 C C . CYS A 1 78 ? -8.787 -6.570 -3.328 1.00 96.81 78 CYS A C 1
ATOM 586 O O . CYS A 1 78 ? -8.468 -6.643 -2.144 1.00 96.81 78 CYS A O 1
ATOM 588 N N . ALA A 1 79 ? -9.869 -7.181 -3.820 1.00 96.69 79 ALA A N 1
ATOM 589 C CA . ALA A 1 79 ? -10.789 -7.943 -2.983 1.00 96.69 79 ALA A CA 1
ATOM 590 C C . ALA A 1 79 ? -10.085 -9.067 -2.208 1.00 96.69 79 ALA A C 1
ATOM 592 O O . ALA A 1 79 ? -10.270 -9.199 -0.998 1.00 96.69 79 ALA A O 1
ATOM 593 N N . GLY A 1 80 ? -9.221 -9.829 -2.885 1.00 97.25 80 GLY A N 1
ATOM 594 C CA . GLY A 1 80 ? -8.428 -10.878 -2.249 1.00 97.25 80 GLY A CA 1
ATOM 595 C C . GLY A 1 80 ? -7.450 -10.344 -1.197 1.00 97.25 80 GLY A C 1
ATOM 596 O O . GLY A 1 80 ? -7.304 -10.954 -0.142 1.00 97.25 80 GLY A O 1
ATOM 597 N N . TRP A 1 81 ? -6.805 -9.201 -1.444 1.00 97.56 81 TRP A N 1
ATOM 598 C CA . TRP A 1 81 ? -5.858 -8.589 -0.504 1.00 97.56 81 TRP A CA 1
ATOM 599 C C . TRP A 1 81 ? -6.539 -8.070 0.763 1.00 97.56 81 TRP A C 1
ATOM 601 O O . TRP A 1 81 ? -6.065 -8.341 1.862 1.00 97.56 81 TRP A O 1
ATOM 611 N N . PHE A 1 82 ? -7.675 -7.382 0.634 1.00 96.50 82 PHE A N 1
ATOM 612 C CA . PHE A 1 82 ? -8.449 -6.927 1.794 1.00 96.50 82 PHE A CA 1
ATOM 613 C C . PHE A 1 82 ? -8.989 -8.103 2.617 1.00 96.50 82 PHE A C 1
ATOM 615 O O . PHE A 1 82 ? -8.907 -8.071 3.843 1.00 96.50 82 PHE A O 1
ATOM 622 N N . GLN A 1 83 ? -9.465 -9.175 1.972 1.00 96.25 83 GLN A N 1
ATOM 623 C CA . GLN A 1 83 ? -9.857 -10.403 2.677 1.00 96.25 83 GLN A CA 1
ATOM 624 C C . GLN A 1 83 ? -8.678 -11.040 3.421 1.00 96.25 83 GLN A C 1
ATOM 626 O O . GLN A 1 83 ? -8.821 -11.413 4.584 1.00 96.25 83 GLN A O 1
ATOM 631 N N . HIS A 1 84 ? -7.514 -11.138 2.774 1.00 95.94 84 HIS A N 1
ATOM 632 C CA . HIS A 1 84 ? -6.307 -11.704 3.375 1.00 95.94 84 HIS A CA 1
ATOM 633 C C . HIS A 1 84 ? -5.854 -10.930 4.620 1.00 95.94 84 HIS A C 1
ATOM 635 O O . HIS A 1 84 ? -5.485 -11.539 5.619 1.00 95.94 84 HIS A O 1
ATOM 641 N N . CYS A 1 85 ? -5.938 -9.599 4.582 1.00 95.94 85 CYS A N 1
ATOM 642 C CA . CYS A 1 85 ? -5.535 -8.728 5.685 1.00 95.94 85 CYS A CA 1
ATOM 643 C C . CYS A 1 85 ? -6.625 -8.520 6.753 1.00 95.94 85 CYS A C 1
ATOM 645 O O . CYS A 1 85 ? -6.473 -7.639 7.591 1.00 95.94 85 CYS A O 1
ATOM 647 N N . LEU A 1 86 ? -7.698 -9.323 6.756 1.00 94.19 86 LEU A N 1
ATOM 648 C CA . LEU A 1 86 ? -8.789 -9.266 7.743 1.00 94.19 86 LEU A CA 1
ATOM 649 C C . LEU A 1 86 ? -9.648 -7.987 7.675 1.00 94.19 86 LEU A C 1
ATOM 651 O O . LEU A 1 86 ? -10.210 -7.554 8.680 1.00 94.19 86 LEU A O 1
ATOM 655 N N . PHE A 1 87 ? -9.804 -7.420 6.475 1.00 91.69 87 PHE A N 1
ATOM 656 C CA . PHE A 1 87 ? -10.641 -6.245 6.203 1.00 91.69 87 PHE A CA 1
ATOM 657 C C . PHE A 1 87 ? -11.774 -6.514 5.187 1.00 91.69 87 PHE A C 1
ATOM 659 O O . PHE A 1 87 ? -11.928 -5.751 4.228 1.00 91.69 87 PHE A O 1
ATOM 666 N N . PRO A 1 88 ? -12.597 -7.574 5.342 1.00 87.19 88 PRO A N 1
ATOM 667 C CA . PRO A 1 88 ? -13.698 -7.849 4.412 1.00 87.19 88 PRO A CA 1
ATOM 668 C C . PRO A 1 88 ? -14.762 -6.739 4.374 1.00 87.19 88 PRO A C 1
ATOM 670 O O . PRO A 1 88 ? -15.495 -6.645 3.399 1.00 87.19 88 PRO A O 1
ATOM 673 N N . GLN A 1 89 ? -14.840 -5.892 5.404 1.00 84.75 89 GLN A N 1
ATOM 674 C CA . GLN A 1 89 ? -15.753 -4.748 5.488 1.00 84.75 89 GLN A CA 1
ATOM 675 C C . GLN A 1 89 ? -15.395 -3.582 4.554 1.00 84.75 89 GLN A C 1
ATOM 677 O O . GLN A 1 89 ? -16.172 -2.642 4.436 1.00 84.75 89 GLN A O 1
ATOM 682 N N . CYS A 1 90 ? -14.213 -3.605 3.934 1.00 83.56 90 CYS A N 1
ATOM 683 C CA . CYS A 1 90 ? -13.772 -2.581 2.985 1.00 83.56 90 CYS A CA 1
ATOM 684 C C . CYS A 1 90 ? -14.151 -2.906 1.525 1.00 83.56 90 CYS A C 1
ATOM 686 O O . CYS A 1 90 ? -13.641 -2.246 0.619 1.00 83.56 90 CYS A O 1
ATOM 688 N N . LEU A 1 91 ? -14.976 -3.937 1.299 1.00 81.19 91 LEU A N 1
ATOM 689 C CA . LEU A 1 91 ? -15.395 -4.435 -0.017 1.00 81.19 91 LEU A CA 1
ATOM 690 C C . LEU A 1 91 ? -16.815 -4.028 -0.397 1.00 81.19 91 LEU A C 1
ATOM 692 O O . LEU A 1 91 ? -17.663 -3.919 0.514 1.00 81.19 91 LEU A O 1
#

Nearest PDB structures (foldseek):
  3kjl-assembly3_C  TM=3.925E-01  e=2.979E+00  Saccharomyces cerevisiae
  5zgb-assembly1_K  TM=3.867E-01  e=7.503E+00  Cyanidioschyzon merolae strain 10D

Secondary structure (DSSP, 8-state):
---HHHHHHHHHHHHHHHHHHTTT----PPPTT-GGG-HHHHHHHHHHHHHHHTT--SHHHHHHHHHHHHHT--HHHHHHHHHHTT-GGG-

Foldseek 3Di:
DPPPPVVVVVVVVVVVQCVQVVVVHDDDDDDPPPVQLPLVVLLVVQLVVQLVVQVDDDPVSSVVSSVVSNVPDDPVSSCVSCVSSVNNVVD

Solvent-accessible surface area (backbone atoms only — not comparable to full-atom values): 5420 Å² total; per-residue (Å²): 143,83,66,66,68,60,54,52,52,53,52,50,52,50,54,51,50,52,61,46,45,75,74,74,47,81,90,81,83,74,66,86,94,46,63,81,53,37,44,66,54,58,51,48,52,55,31,51,53,46,31,60,74,63,64,53,88,46,74,69,47,39,55,50,35,48,53,57,23,55,70,67,63,47,74,68,54,55,53,52,34,30,48,72,32,76,38,63,85,80,109

Mean predicted aligned error: 5.75 Å

Radius of gyration: 17.86 Å; Cα contacts (8 Å, |Δi|>4): 52; chains: 1; bounding box: 34×31×48 Å